Protein AF-I1CM17-F1 (afdb_monomer_lite)

Radius of gyration: 27.71 Å; chains: 1; bounding box: 41×43×79 Å

Sequence (116 aa):
MQAAGIDTTVFGPHSIRSASSTKAVQMGHKIDDVKKHAHWSLSADTFEQFYYKPAHQIHNSRDITNSIFSDSENNTTSGVDMEATKVGLGTTYNRTVAGMKTKDVVQPTPWYRKFI

Secondary structure (DSSP, 8-state):
-GGGT--TTTS-HHHHHHHHHHHHHHTT--HHHHHHHTT--TT--HIIIII---TTHHHHHHHHHHHHHTT-SS------------------------------------S-----

Organism: Rhizopus delemar (strain RA 99-880 / ATCC MYA-4621 / FGSC 9543 / NRRL 43880) (NCBI:txid246409)

Foldseek 3Di:
DVVVVDDCVPQPPQNVQLVVLLVCVVVPDDNVVSCVVVVHDPPDCCCVPRRNDHPCVVVVVVVVVCVVCVPPPPDDDDDDDDDDDDDDDDDDDDDPDPDPPPDPDPDPDPPDDDDD

Structure (mmCIF, N/CA/C/O backbone):
data_AF-I1CM17-F1
#
_entry.id   AF-I1CM17-F1
#
loop_
_atom_site.group_PDB
_atom_site.id
_atom_site.type_symbol
_atom_site.label_atom_id
_atom_site.label_alt_id
_atom_site.label_comp_id
_atom_site.label_asym_id
_atom_site.label_entity_id
_atom_site.label_seq_id
_atom_site.pdbx_PDB_ins_code
_atom_site.Cartn_x
_atom_site.Cartn_y
_atom_site.Cartn_z
_atom_site.occupancy
_atom_site.B_iso_or_equiv
_atom_site.auth_seq_id
_atom_site.auth_comp_id
_atom_site.auth_asym_id
_atom_site.auth_atom_id
_atom_site.pdbx_PDB_model_num
ATOM 1 N N . MET A 1 1 ? -15.946 -6.594 2.227 1.00 87.25 1 MET A N 1
ATOM 2 C CA . MET A 1 1 ? -15.282 -6.281 3.514 1.00 87.25 1 MET A CA 1
ATOM 3 C C . MET A 1 1 ? -16.129 -6.714 4.699 1.00 87.25 1 MET A C 1
ATOM 5 O O . MET A 1 1 ? -15.708 -7.636 5.376 1.00 87.25 1 MET A O 1
ATOM 9 N N . GLN A 1 2 ? -17.342 -6.182 4.887 1.00 91.81 2 GLN A N 1
ATOM 10 C CA . GLN A 1 2 ? -18.238 -6.628 5.973 1.00 91.81 2 GLN A CA 1
ATOM 11 C C . GLN A 1 2 ? -18.591 -8.121 5.899 1.00 91.81 2 GLN A C 1
ATOM 13 O O . GLN A 1 2 ? -18.473 -8.826 6.891 1.00 91.81 2 GLN A O 1
ATOM 18 N N . ALA A 1 3 ? -18.904 -8.637 4.704 1.00 94.12 3 ALA A N 1
ATOM 19 C CA . ALA A 1 3 ? -19.137 -10.072 4.497 1.00 94.12 3 ALA A CA 1
ATOM 20 C C . ALA A 1 3 ? -17.917 -10.961 4.830 1.00 94.12 3 ALA A C 1
ATOM 22 O O . ALA A 1 3 ? -18.071 -12.154 5.045 1.00 94.12 3 ALA A O 1
ATOM 23 N N . ALA A 1 4 ? -16.711 -10.382 4.884 1.00 92.56 4 ALA A N 1
ATOM 24 C CA . ALA A 1 4 ? -15.481 -11.061 5.295 1.00 92.56 4 ALA A CA 1
ATOM 25 C C . ALA A 1 4 ? -15.169 -10.860 6.794 1.00 92.56 4 ALA A C 1
ATOM 27 O O . ALA A 1 4 ? -14.053 -11.133 7.223 1.00 92.56 4 ALA A O 1
ATOM 28 N N . GLY A 1 5 ? -16.117 -10.332 7.579 1.00 95.94 5 GLY A N 1
ATOM 29 C CA . GLY A 1 5 ? -15.945 -10.063 9.009 1.00 95.94 5 GLY A CA 1
ATOM 30 C C . GLY A 1 5 ? -15.071 -8.847 9.331 1.00 95.94 5 GLY A C 1
ATOM 31 O O . GLY A 1 5 ? -14.660 -8.683 10.475 1.00 95.94 5 GLY A O 1
ATOM 32 N N . ILE A 1 6 ? -14.761 -7.993 8.349 1.00 92.62 6 ILE A N 1
ATOM 33 C CA . ILE A 1 6 ? -13.922 -6.808 8.569 1.00 92.62 6 ILE A CA 1
ATOM 34 C C . ILE A 1 6 ? -14.798 -5.648 9.031 1.00 92.62 6 ILE A C 1
ATOM 36 O O . ILE A 1 6 ? -15.688 -5.211 8.294 1.00 92.62 6 ILE A O 1
ATOM 40 N N . ASP A 1 7 ? -14.499 -5.125 10.220 1.00 95.69 7 ASP A N 1
ATOM 41 C CA . ASP A 1 7 ? -15.119 -3.914 10.749 1.00 95.69 7 ASP A CA 1
ATOM 42 C C . ASP A 1 7 ? -14.685 -2.692 9.930 1.00 95.69 7 ASP A C 1
ATOM 44 O O . ASP A 1 7 ? -13.570 -2.182 10.050 1.00 95.69 7 ASP A O 1
ATOM 48 N N . THR A 1 8 ? -15.584 -2.213 9.076 1.00 94.62 8 THR A N 1
ATOM 49 C CA . THR A 1 8 ? -15.340 -1.066 8.197 1.00 94.62 8 THR A CA 1
ATOM 50 C C . THR A 1 8 ? -15.386 0.279 8.919 1.00 94.62 8 THR A C 1
ATOM 52 O O . THR A 1 8 ? -15.013 1.283 8.315 1.00 94.62 8 THR A O 1
ATOM 55 N N . THR A 1 9 ? -15.849 0.324 10.173 1.00 95.00 9 THR A N 1
ATOM 56 C CA . THR A 1 9 ? -15.803 1.546 10.994 1.00 95.00 9 THR A CA 1
ATOM 57 C C . THR A 1 9 ? -14.387 1.817 11.503 1.00 95.00 9 THR A C 1
ATOM 59 O O . THR A 1 9 ? -13.984 2.971 11.621 1.00 95.00 9 THR A O 1
ATOM 62 N N . VAL A 1 10 ? -13.607 0.751 11.709 1.00 95.56 10 VAL A N 1
ATOM 63 C CA . VAL A 1 10 ? -12.195 0.802 12.111 1.00 95.56 10 VAL A CA 1
ATOM 64 C C . VAL A 1 10 ? -11.270 0.731 10.891 1.00 95.56 10 VAL A C 1
ATOM 66 O O . VAL A 1 10 ? -10.331 1.518 10.759 1.00 95.56 10 VAL A O 1
ATOM 69 N N . PHE A 1 11 ? -11.531 -0.192 9.962 1.00 94.50 11 PHE A N 1
ATOM 70 C CA . PHE A 1 11 ? -10.689 -0.435 8.789 1.00 94.50 11 PHE A CA 1
ATOM 71 C C . PHE A 1 11 ? -11.300 0.171 7.527 1.00 94.50 11 PHE A C 1
ATOM 73 O O . PHE A 1 11 ? -11.985 -0.492 6.744 1.00 94.50 11 PHE A O 1
ATOM 80 N N . GLY A 1 12 ? -11.012 1.454 7.321 1.00 95.06 12 GLY A N 1
ATOM 81 C CA . GLY A 1 12 ? -11.438 2.186 6.134 1.00 95.06 12 GLY A CA 1
ATOM 82 C C . GLY A 1 12 ? -10.668 1.819 4.852 1.00 95.06 12 GLY A C 1
ATOM 83 O O . GLY A 1 12 ? -9.714 1.032 4.877 1.00 95.06 12 GLY A O 1
ATOM 84 N N . PRO A 1 13 ? -11.027 2.440 3.712 1.00 94.75 13 PRO A N 1
ATOM 85 C CA . PRO A 1 13 ? -10.434 2.151 2.403 1.00 94.75 13 PRO A CA 1
ATOM 86 C C . PRO A 1 13 ? -8.902 2.240 2.364 1.00 94.75 13 PRO A C 1
ATOM 88 O O . PRO A 1 13 ? -8.250 1.410 1.732 1.00 94.75 13 PRO A O 1
ATOM 91 N N . HIS A 1 14 ? -8.310 3.211 3.067 1.00 93.94 14 HIS A N 1
ATOM 92 C CA . HIS A 1 14 ? -6.855 3.366 3.116 1.00 93.94 14 HIS A CA 1
ATOM 93 C C . HIS A 1 14 ? -6.172 2.205 3.842 1.00 93.94 14 HIS A C 1
ATOM 95 O O . HIS A 1 14 ? -5.206 1.666 3.312 1.00 93.94 14 HIS A O 1
ATOM 101 N N . SER A 1 15 ? -6.706 1.760 4.984 1.00 94.56 15 SER A N 1
ATOM 102 C CA . SER A 1 15 ? -6.176 0.610 5.731 1.00 94.56 15 SER A CA 1
ATOM 103 C C . SER A 1 15 ? -6.174 -0.657 4.877 1.00 94.56 15 SER A C 1
ATOM 105 O O . SER A 1 15 ? -5.199 -1.406 4.860 1.00 94.56 15 SER A O 1
ATOM 107 N N . ILE A 1 16 ? -7.245 -0.858 4.109 1.00 93.94 16 ILE A N 1
ATOM 108 C CA . ILE A 1 16 ? -7.396 -1.996 3.198 1.00 93.94 16 ILE A CA 1
ATOM 109 C C . ILE A 1 16 ? -6.379 -1.912 2.060 1.00 93.94 16 ILE A C 1
ATOM 111 O O . ILE A 1 16 ? -5.725 -2.906 1.747 1.00 93.94 16 ILE A O 1
ATOM 115 N N . ARG A 1 17 ? -6.208 -0.725 1.465 1.00 94.94 17 ARG A N 1
ATOM 116 C CA . ARG A 1 17 ? -5.205 -0.496 0.418 1.00 94.94 17 ARG A CA 1
ATOM 117 C C . ARG A 1 17 ? -3.799 -0.779 0.939 1.00 94.94 17 ARG A C 1
ATOM 119 O O . ARG A 1 17 ? -3.051 -1.487 0.273 1.00 94.94 17 ARG A O 1
ATOM 126 N N . SER A 1 18 ? -3.460 -0.300 2.137 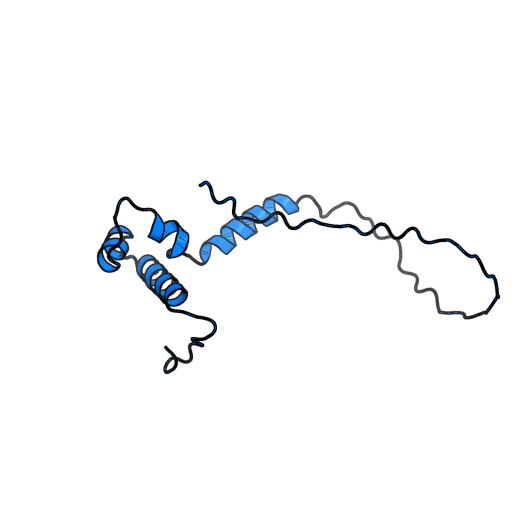1.00 95.56 18 SER A N 1
ATOM 127 C CA . SER A 1 18 ? -2.159 -0.566 2.757 1.00 95.56 18 SER A CA 1
ATOM 128 C C . SER A 1 18 ? -1.948 -2.062 3.007 1.00 95.56 18 SER A C 1
ATOM 130 O O . SER A 1 18 ? -0.902 -2.608 2.653 1.00 95.56 18 SER A O 1
ATOM 132 N N . ALA A 1 19 ? -2.954 -2.753 3.553 1.00 94.62 19 ALA A N 1
ATOM 133 C CA . ALA A 1 19 ? -2.892 -4.194 3.798 1.00 94.62 19 ALA A CA 1
ATOM 134 C C . ALA A 1 19 ? -2.717 -4.992 2.495 1.00 94.62 19 ALA A C 1
ATOM 136 O O . ALA A 1 19 ? -1.834 -5.847 2.407 1.00 94.62 19 ALA A O 1
ATOM 137 N N . SER A 1 20 ? -3.503 -4.673 1.464 1.00 95.50 20 SER A N 1
ATOM 138 C CA . SER A 1 20 ? -3.439 -5.329 0.156 1.00 95.50 20 SER A CA 1
ATOM 139 C C . SER A 1 20 ? -2.085 -5.121 -0.519 1.00 95.50 20 SER A C 1
ATOM 141 O O . SER A 1 20 ? -1.461 -6.087 -0.957 1.00 95.50 20 SER A O 1
ATOM 143 N N . SER A 1 21 ? -1.596 -3.881 -0.582 1.00 96.69 21 SER A N 1
ATOM 144 C CA . SER A 1 21 ? -0.323 -3.591 -1.243 1.00 96.69 21 SER A CA 1
ATOM 145 C C . SER A 1 21 ? 0.868 -4.170 -0.476 1.00 96.69 21 SER A C 1
ATOM 147 O O . SER A 1 21 ? 1.795 -4.696 -1.089 1.00 96.69 21 SER A O 1
ATOM 149 N N . THR A 1 22 ? 0.824 -4.154 0.860 1.00 96.12 22 THR A N 1
ATOM 150 C CA . THR A 1 22 ? 1.830 -4.834 1.691 1.00 96.12 22 THR A CA 1
ATOM 151 C C . THR A 1 22 ? 1.831 -6.334 1.417 1.00 96.12 22 THR A C 1
ATOM 153 O O . THR A 1 22 ? 2.896 -6.916 1.207 1.00 96.12 22 THR A O 1
ATOM 156 N N . LYS A 1 23 ? 0.650 -6.964 1.355 1.00 96.06 23 LYS A N 1
ATOM 157 C CA . LYS A 1 23 ? 0.541 -8.391 1.050 1.00 96.06 23 LYS A CA 1
ATOM 158 C C . LYS A 1 23 ? 1.063 -8.714 -0.350 1.00 96.06 23 LYS A C 1
ATOM 160 O O . LYS A 1 23 ? 1.749 -9.716 -0.499 1.00 96.06 23 LYS A O 1
ATOM 165 N N . ALA A 1 24 ? 0.810 -7.869 -1.350 1.00 97.12 24 ALA A N 1
ATOM 166 C CA . ALA A 1 24 ? 1.342 -8.062 -2.700 1.00 97.12 24 ALA A CA 1
ATOM 167 C C . ALA A 1 24 ? 2.881 -8.106 -2.709 1.00 97.12 24 ALA A C 1
ATOM 169 O O . ALA A 1 24 ? 3.466 -9.031 -3.271 1.00 97.12 24 ALA A O 1
ATOM 170 N N . VAL A 1 25 ? 3.540 -7.172 -2.016 1.00 96.62 25 VAL A N 1
ATOM 171 C CA . VAL A 1 25 ? 5.008 -7.181 -1.885 1.00 96.62 25 VAL A CA 1
ATOM 172 C C . VAL A 1 25 ? 5.491 -8.419 -1.122 1.00 96.62 25 VAL A C 1
ATOM 174 O O . VAL A 1 25 ? 6.445 -9.066 -1.545 1.00 96.62 25 VAL A O 1
ATOM 177 N N . GLN A 1 26 ? 4.802 -8.816 -0.046 1.00 94.81 26 GLN A N 1
ATOM 178 C CA . GLN A 1 26 ? 5.120 -10.046 0.698 1.00 94.81 26 GLN A CA 1
ATOM 179 C C . GLN A 1 26 ? 4.974 -11.325 -0.140 1.00 94.81 26 GLN A C 1
ATOM 181 O O . GLN A 1 26 ? 5.638 -12.316 0.147 1.00 94.81 26 GLN A O 1
ATOM 186 N N . MET A 1 27 ? 4.118 -11.316 -1.163 1.00 96.50 27 MET A N 1
ATOM 187 C CA . MET A 1 27 ? 3.962 -12.418 -2.121 1.00 96.50 27 MET A CA 1
ATOM 188 C C . MET A 1 27 ? 5.021 -12.389 -3.240 1.00 96.50 27 MET A C 1
ATOM 190 O O . MET A 1 27 ? 4.975 -13.222 -4.140 1.00 96.50 27 MET A O 1
ATOM 194 N N . GLY A 1 28 ? 5.976 -11.452 -3.196 1.00 96.56 28 GLY A N 1
ATOM 195 C CA . GLY A 1 28 ? 7.100 -11.368 -4.133 1.00 96.56 28 GLY A CA 1
ATOM 196 C C . GLY A 1 28 ? 6.881 -10.437 -5.326 1.00 96.56 28 GLY A C 1
ATOM 197 O O . GLY A 1 28 ? 7.744 -10.362 -6.201 1.00 96.56 28 GLY A O 1
ATOM 198 N N . HIS A 1 29 ? 5.764 -9.705 -5.385 1.00 98.12 29 HIS A N 1
ATOM 199 C CA . HIS A 1 29 ? 5.568 -8.710 -6.439 1.00 98.12 29 HIS A CA 1
ATOM 200 C C . HIS A 1 29 ? 6.50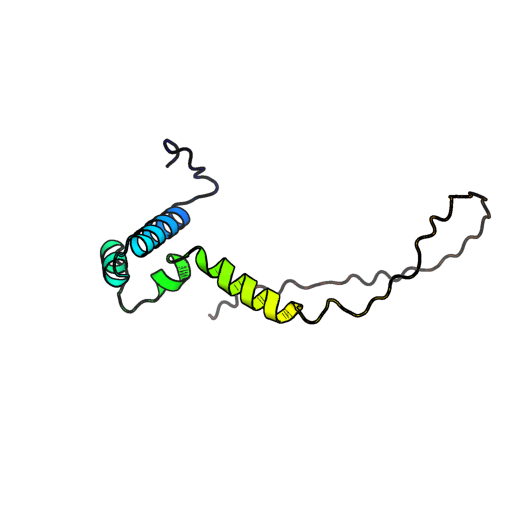5 -7.514 -6.245 1.00 98.12 29 HIS A C 1
ATOM 202 O O . HIS A 1 29 ? 6.678 -7.010 -5.132 1.00 98.12 29 HIS A O 1
ATOM 208 N N . LYS A 1 30 ? 7.089 -7.028 -7.347 1.00 97.69 30 LYS A N 1
ATOM 209 C CA . LYS A 1 30 ? 7.958 -5.849 -7.320 1.00 97.69 30 LYS A CA 1
ATOM 210 C C . LYS A 1 30 ? 7.153 -4.616 -6.924 1.00 97.69 30 LYS A C 1
ATOM 212 O O . LYS A 1 30 ? 6.024 -4.429 -7.375 1.00 97.69 30 LYS A O 1
ATOM 217 N N . ILE A 1 31 ? 7.775 -3.741 -6.139 1.00 96.56 31 ILE A N 1
ATOM 218 C CA . ILE A 1 31 ? 7.170 -2.478 -5.697 1.00 96.56 31 ILE A CA 1
ATOM 219 C C . ILE A 1 31 ? 6.697 -1.641 -6.891 1.00 96.56 31 ILE A C 1
ATOM 221 O O . ILE A 1 31 ? 5.580 -1.134 -6.865 1.00 96.56 31 ILE A O 1
ATOM 225 N N . ASP A 1 32 ? 7.487 -1.563 -7.962 1.00 97.94 32 ASP A N 1
ATOM 226 C CA . ASP A 1 32 ? 7.117 -0.820 -9.172 1.00 97.94 32 ASP A CA 1
ATOM 227 C C . ASP A 1 32 ? 5.841 -1.352 -9.830 1.00 97.94 32 ASP A C 1
ATOM 229 O O . ASP A 1 32 ? 5.026 -0.573 -10.321 1.00 97.94 32 ASP A O 1
ATOM 233 N N . ASP A 1 33 ? 5.636 -2.670 -9.820 1.00 98.19 33 ASP A N 1
ATOM 234 C CA . ASP A 1 33 ? 4.442 -3.289 -10.396 1.00 98.19 33 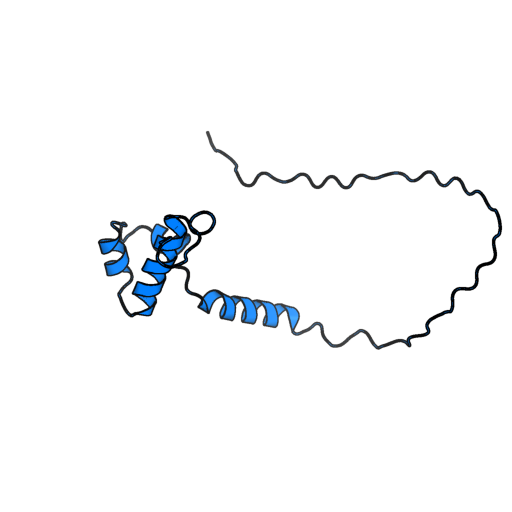ASP A CA 1
ATOM 235 C C . ASP A 1 33 ? 3.217 -3.026 -9.512 1.00 98.19 33 ASP A C 1
ATOM 237 O O . ASP A 1 33 ? 2.142 -2.701 -10.019 1.00 98.19 33 ASP A O 1
ATOM 241 N N . VAL A 1 34 ? 3.392 -3.054 -8.185 1.00 97.69 34 VAL A N 1
ATOM 242 C CA . VAL A 1 34 ? 2.353 -2.659 -7.218 1.00 97.69 34 VAL A CA 1
ATOM 243 C C . VAL A 1 34 ? 1.999 -1.174 -7.369 1.00 97.69 34 VAL A C 1
ATOM 245 O O . VAL A 1 34 ? 0.816 -0.825 -7.375 1.00 97.69 34 VAL A O 1
ATOM 248 N N . LYS A 1 35 ? 2.994 -0.295 -7.552 1.00 97.69 35 LYS A N 1
ATOM 249 C CA . LYS A 1 35 ? 2.788 1.137 -7.815 1.00 97.69 35 LYS A CA 1
ATOM 250 C C . LYS A 1 35 ? 2.028 1.369 -9.114 1.00 97.69 35 LYS A C 1
ATOM 252 O O . LYS A 1 35 ? 1.028 2.084 -9.093 1.00 97.69 35 LYS A O 1
ATOM 257 N N . LYS A 1 36 ? 2.441 0.729 -10.211 1.00 97.94 36 LYS A N 1
ATOM 258 C CA . LYS A 1 36 ? 1.741 0.806 -11.504 1.00 97.94 36 LYS A CA 1
ATOM 259 C C . LYS A 1 36 ? 0.295 0.340 -11.381 1.00 97.94 36 LYS A C 1
ATOM 261 O O . LYS A 1 36 ? -0.599 1.053 -11.820 1.00 97.94 36 LYS A O 1
ATOM 266 N N . HIS A 1 37 ? 0.059 -0.802 -10.733 1.00 96.75 37 HIS A N 1
ATOM 267 C CA . HIS A 1 37 ? -1.289 -1.334 -10.522 1.00 96.75 37 HIS A CA 1
ATOM 268 C C . HIS A 1 37 ? -2.182 -0.366 -9.732 1.00 96.75 37 HIS A C 1
ATOM 270 O O . HIS A 1 37 ? -3.355 -0.191 -10.046 1.00 96.75 37 HIS A O 1
ATOM 276 N N . ALA A 1 38 ? -1.617 0.299 -8.726 1.00 94.94 38 ALA A N 1
ATOM 277 C CA . ALA A 1 38 ? -2.324 1.265 -7.896 1.00 94.94 38 ALA A CA 1
ATOM 278 C C . ALA A 1 38 ? -2.354 2.695 -8.480 1.00 94.94 38 ALA A C 1
ATOM 280 O O . ALA A 1 38 ? -2.827 3.601 -7.789 1.00 94.94 38 ALA A O 1
ATOM 281 N N . HIS A 1 39 ? -1.867 2.903 -9.709 1.00 96.19 39 HIS A N 1
ATOM 282 C CA . HIS A 1 39 ? -1.731 4.211 -10.366 1.00 96.19 39 HIS A CA 1
ATOM 283 C C . HIS A 1 39 ? -0.909 5.236 -9.562 1.00 96.19 39 HIS A C 1
ATOM 285 O O . HIS A 1 39 ? -1.208 6.432 -9.556 1.00 96.19 39 HIS A O 1
ATOM 291 N N . TRP A 1 40 ? 0.136 4.782 -8.871 1.00 95.50 40 TRP A N 1
ATOM 292 C CA . TRP A 1 40 ? 1.127 5.668 -8.266 1.00 95.50 40 TRP A CA 1
ATOM 293 C C . TRP A 1 40 ? 2.269 5.965 -9.231 1.00 95.50 40 TRP A C 1
ATOM 295 O O . TRP A 1 40 ? 2.691 5.105 -10.005 1.00 95.50 40 TRP A O 1
ATOM 305 N N . SER A 1 41 ? 2.805 7.184 -9.139 1.00 96.56 41 SER A N 1
ATOM 306 C CA . SER A 1 41 ? 4.064 7.514 -9.802 1.00 96.56 41 SER A CA 1
ATOM 307 C C . SER A 1 41 ? 5.186 6.642 -9.245 1.00 96.56 41 SER A C 1
ATOM 309 O O . SER A 1 41 ? 5.308 6.481 -8.030 1.00 96.56 41 SER A O 1
ATOM 311 N N . LEU A 1 42 ? 6.045 6.135 -10.129 1.00 96.69 42 LEU A N 1
ATOM 312 C CA . LEU A 1 42 ? 7.244 5.393 -9.736 1.00 96.69 42 LEU A CA 1
ATOM 313 C C . LEU A 1 42 ? 8.246 6.277 -8.983 1.00 96.69 42 LEU A C 1
ATOM 315 O O . LEU A 1 42 ? 8.949 5.787 -8.107 1.00 96.69 42 LEU A O 1
ATOM 319 N N . SER A 1 43 ? 8.264 7.579 -9.284 1.00 96.56 43 SER A N 1
ATOM 320 C CA . SER A 1 43 ? 9.144 8.555 -8.635 1.00 96.56 43 SER A CA 1
ATOM 321 C C . SER A 1 43 ? 8.617 9.084 -7.299 1.00 96.56 43 SER A C 1
ATOM 323 O O . SER A 1 43 ? 9.362 9.747 -6.585 1.00 96.56 43 SER A O 1
ATOM 325 N N . ALA A 1 44 ? 7.349 8.829 -6.962 1.00 94.75 44 ALA A N 1
ATOM 326 C CA . ALA A 1 44 ? 6.765 9.267 -5.699 1.00 94.75 44 ALA A CA 1
ATOM 327 C C . ALA A 1 44 ? 6.975 8.213 -4.609 1.00 94.75 44 ALA A C 1
ATOM 329 O O . ALA A 1 44 ? 6.927 7.013 -4.879 1.00 94.75 44 ALA A O 1
ATOM 330 N N . ASP A 1 45 ? 7.116 8.665 -3.370 1.00 95.56 45 ASP A N 1
ATOM 331 C CA . ASP A 1 45 ? 7.291 7.833 -2.175 1.00 95.56 45 ASP A CA 1
ATOM 332 C C . ASP A 1 45 ? 5.980 7.608 -1.394 1.00 95.56 45 ASP A C 1
ATOM 334 O O . ASP A 1 45 ? 5.966 7.041 -0.302 1.00 95.56 45 ASP A O 1
ATOM 338 N N . THR A 1 46 ? 4.841 8.038 -1.951 1.00 94.62 46 THR A N 1
ATOM 339 C CA . THR A 1 46 ? 3.519 7.920 -1.313 1.00 94.62 46 THR A CA 1
ATOM 340 C C . THR A 1 46 ? 3.189 6.476 -0.935 1.00 94.62 46 THR A C 1
ATOM 342 O O . THR A 1 46 ? 2.567 6.227 0.100 1.00 94.62 46 THR A O 1
ATOM 345 N N . PHE A 1 47 ? 3.596 5.517 -1.769 1.00 95.69 47 PHE A N 1
ATOM 346 C CA . PHE A 1 47 ? 3.410 4.100 -1.482 1.00 95.69 47 PHE A CA 1
ATOM 347 C C . PHE A 1 47 ? 4.204 3.689 -0.241 1.00 95.69 47 PHE A C 1
ATOM 349 O O . PHE A 1 47 ? 3.625 3.144 0.695 1.00 95.69 47 PHE A O 1
ATOM 356 N N . GLU A 1 48 ? 5.496 3.993 -0.217 1.00 95.50 48 GLU A N 1
ATOM 357 C CA . GLU A 1 48 ? 6.432 3.647 0.846 1.00 95.50 48 GLU A CA 1
ATOM 358 C C . GLU A 1 48 ? 6.030 4.274 2.182 1.00 95.50 48 GLU A C 1
ATOM 360 O O . GLU A 1 48 ? 6.050 3.594 3.206 1.00 95.50 48 GLU A O 1
ATOM 365 N N . GLN A 1 49 ? 5.611 5.542 2.176 1.00 94.50 49 GLN A N 1
ATOM 366 C CA . GLN A 1 49 ? 5.249 6.250 3.404 1.00 94.50 49 GLN A CA 1
ATOM 367 C C . GLN A 1 49 ? 3.906 5.787 3.994 1.00 94.50 49 GLN A C 1
ATOM 369 O O . GLN A 1 49 ? 3.781 5.561 5.204 1.00 94.50 49 GLN A O 1
ATOM 374 N N . PHE A 1 50 ? 2.871 5.648 3.160 1.00 94.06 50 PHE A N 1
ATOM 375 C CA . PHE A 1 50 ? 1.496 5.498 3.655 1.00 94.06 50 PHE A CA 1
ATOM 376 C C . PHE A 1 50 ? 0.926 4.087 3.494 1.00 94.06 50 PHE A C 1
ATOM 378 O O . PHE A 1 50 ? 0.085 3.667 4.298 1.00 94.06 50 PHE A O 1
ATOM 385 N N . TYR A 1 51 ? 1.379 3.336 2.492 1.00 95.44 51 TYR A N 1
ATOM 386 C CA . TYR A 1 51 ? 0.721 2.100 2.067 1.00 95.44 51 TYR A CA 1
ATOM 387 C C . TYR A 1 51 ? 1.570 0.839 2.241 1.00 95.44 51 TYR A C 1
ATOM 389 O O . TYR A 1 51 ? 1.007 -0.231 2.466 1.00 95.44 51 TYR A O 1
ATOM 397 N N . TYR A 1 52 ? 2.896 0.939 2.209 1.00 95.25 52 TYR A N 1
ATOM 398 C CA . TYR A 1 52 ? 3.784 -0.178 2.500 1.00 95.25 52 TYR A CA 1
ATOM 399 C C . TYR A 1 52 ? 4.081 -0.248 4.001 1.00 95.25 52 TYR A C 1
ATOM 401 O O . TYR A 1 52 ? 4.876 0.523 4.531 1.00 95.25 52 TYR A O 1
ATOM 409 N N . LYS A 1 53 ? 3.423 -1.174 4.707 1.00 91.56 53 LYS A N 1
ATOM 410 C CA . LYS A 1 53 ? 3.561 -1.352 6.162 1.00 91.56 53 LYS A CA 1
ATOM 411 C C . LYS A 1 53 ? 3.895 -2.808 6.509 1.00 91.56 53 LYS A C 1
ATOM 413 O O . LYS A 1 53 ? 3.033 -3.526 7.017 1.00 91.56 53 LYS A O 1
ATOM 418 N N . PRO A 1 54 ? 5.121 -3.289 6.219 1.00 88.88 54 PRO A N 1
ATOM 419 C CA . PRO A 1 54 ? 5.510 -4.654 6.547 1.00 88.88 54 PRO A CA 1
ATOM 420 C C . PRO A 1 54 ? 5.581 -4.847 8.068 1.00 88.88 54 PRO A C 1
ATOM 422 O O . PRO A 1 54 ? 6.202 -4.058 8.777 1.00 88.88 54 PRO A O 1
ATOM 425 N N . ALA A 1 55 ? 5.012 -5.949 8.562 1.00 78.81 55 ALA A N 1
ATOM 426 C CA . ALA A 1 55 ? 4.986 -6.273 9.993 1.00 78.81 55 ALA A CA 1
ATOM 427 C C . ALA A 1 55 ? 6.388 -6.370 10.637 1.00 78.81 55 ALA A C 1
ATOM 429 O O . ALA A 1 55 ? 6.531 -6.169 11.840 1.00 78.81 55 ALA A O 1
ATOM 430 N N . HIS A 1 56 ? 7.435 -6.625 9.840 1.00 66.00 56 HIS A N 1
ATOM 431 C CA . HIS A 1 56 ? 8.807 -6.778 10.335 1.00 66.00 56 HIS A CA 1
ATOM 432 C C . HIS A 1 56 ? 9.387 -5.505 10.980 1.00 66.00 56 HIS A C 1
ATOM 434 O O . HIS A 1 56 ? 10.343 -5.612 11.742 1.00 66.00 56 HIS A O 1
ATOM 440 N N . GLN A 1 57 ? 8.807 -4.317 10.745 1.00 60.88 57 GLN A N 1
ATOM 441 C CA . GLN A 1 57 ? 9.270 -3.091 11.411 1.00 60.88 57 GLN A CA 1
ATOM 442 C C . GLN A 1 57 ? 9.209 -3.193 12.943 1.00 60.88 57 GLN A C 1
ATOM 444 O O . GLN A 1 57 ? 10.019 -2.571 13.625 1.00 60.88 57 GLN A O 1
ATOM 449 N N . ILE A 1 58 ? 8.309 -4.023 13.484 1.00 60.66 58 ILE A N 1
ATOM 450 C CA . ILE A 1 58 ? 8.200 -4.259 14.928 1.00 60.66 58 ILE A CA 1
ATOM 451 C C . ILE A 1 58 ? 9.432 -4.997 15.466 1.00 60.66 58 ILE A C 1
ATOM 453 O O . ILE A 1 58 ? 9.878 -4.680 16.563 1.00 60.66 58 ILE A O 1
ATOM 457 N N . HIS A 1 59 ? 10.015 -5.934 14.707 1.00 62.19 59 HIS A N 1
ATOM 458 C CA . HIS A 1 59 ? 11.227 -6.643 15.133 1.00 62.19 59 HIS A CA 1
ATOM 459 C C . HIS A 1 59 ? 12.403 -5.675 15.237 1.00 62.19 59 HIS A C 1
ATOM 461 O O . HIS A 1 59 ? 12.960 -5.537 16.317 1.00 62.19 59 HIS A O 1
ATOM 467 N N . ASN A 1 60 ? 12.677 -4.906 14.180 1.00 72.94 60 ASN A N 1
ATOM 468 C CA . ASN A 1 60 ? 13.773 -3.935 14.194 1.00 72.94 60 ASN A CA 1
ATOM 469 C C . ASN A 1 60 ? 13.558 -2.857 15.264 1.00 72.94 60 ASN A C 1
ATOM 471 O O . ASN A 1 60 ? 14.497 -2.482 15.954 1.00 72.94 60 ASN A O 1
ATOM 475 N N . SER A 1 61 ? 12.321 -2.369 15.431 1.00 73.81 61 SER A N 1
ATOM 476 C CA . SER A 1 61 ? 12.001 -1.406 16.489 1.00 73.81 61 SER A CA 1
ATOM 477 C C . SER A 1 61 ? 12.249 -1.999 17.870 1.00 73.81 61 SER A C 1
ATOM 479 O O . SER A 1 61 ? 12.828 -1.326 18.713 1.00 73.81 61 SER A O 1
ATOM 481 N N . ARG A 1 62 ? 11.826 -3.245 18.106 1.00 77.81 62 ARG A N 1
ATOM 482 C CA . ARG A 1 62 ? 12.045 -3.940 19.375 1.00 77.81 62 ARG A CA 1
ATOM 483 C C . ARG A 1 62 ? 13.528 -4.189 19.625 1.00 77.81 62 ARG A C 1
ATOM 485 O O . ARG A 1 62 ? 13.971 -3.993 20.746 1.00 77.81 62 ARG A O 1
ATOM 492 N N . ASP A 1 63 ? 14.288 -4.562 18.604 1.00 82.38 63 ASP A N 1
ATOM 493 C CA . ASP A 1 63 ? 15.732 -4.786 18.707 1.00 82.38 63 ASP A CA 1
ATOM 494 C C . ASP A 1 63 ? 16.468 -3.475 19.035 1.00 82.38 63 ASP A C 1
ATOM 496 O O . ASP A 1 63 ? 17.316 -3.452 19.925 1.00 82.38 63 ASP A O 1
ATOM 500 N N . ILE A 1 64 ? 16.075 -2.360 18.403 1.00 82.56 64 ILE A N 1
ATOM 501 C CA . ILE A 1 64 ? 16.573 -1.014 18.732 1.00 82.56 64 ILE A CA 1
ATOM 502 C C . ILE A 1 64 ? 16.217 -0.644 20.176 1.00 82.56 64 ILE A C 1
ATOM 504 O O . ILE A 1 64 ? 17.084 -0.213 20.930 1.00 82.56 64 ILE A O 1
ATOM 508 N N . THR A 1 65 ? 14.956 -0.820 20.580 1.00 84.19 65 THR A N 1
ATOM 509 C CA . THR A 1 65 ? 14.499 -0.544 21.949 1.00 84.19 65 THR A CA 1
ATOM 510 C C . THR A 1 65 ? 15.288 -1.369 22.962 1.00 84.19 65 THR A C 1
ATOM 512 O O . THR A 1 65 ? 15.834 -0.812 23.908 1.00 84.19 65 THR A O 1
ATOM 515 N N . ASN A 1 66 ? 15.418 -2.674 22.740 1.00 87.19 66 ASN A N 1
ATOM 516 C CA . ASN A 1 66 ? 16.171 -3.557 23.621 1.00 87.19 66 ASN A CA 1
ATOM 517 C C . ASN A 1 66 ? 17.639 -3.130 23.717 1.00 87.19 66 ASN A C 1
ATOM 519 O O . ASN A 1 66 ? 18.156 -3.095 24.821 1.00 87.19 66 ASN A O 1
ATOM 523 N N . SER A 1 67 ? 18.277 -2.730 22.611 1.00 85.88 67 SER A N 1
ATOM 524 C CA . SER A 1 67 ? 19.656 -2.216 22.624 1.00 85.88 67 SER A CA 1
ATOM 525 C C . SER A 1 67 ? 19.826 -0.913 23.414 1.00 85.88 67 SER A C 1
ATOM 527 O O . SER A 1 67 ? 20.929 -0.639 23.873 1.00 85.88 67 SER A O 1
ATOM 529 N N . ILE A 1 68 ? 18.783 -0.086 23.532 1.00 89.62 68 ILE A N 1
ATOM 530 C CA . ILE A 1 68 ? 18.822 1.162 24.313 1.00 89.62 68 ILE A CA 1
ATOM 531 C C . ILE A 1 68 ? 18.658 0.870 25.810 1.00 89.62 68 ILE A C 1
ATOM 533 O O . ILE A 1 68 ? 19.264 1.545 26.638 1.00 89.62 68 ILE A O 1
ATOM 537 N N . PHE A 1 69 ? 17.826 -0.115 26.159 1.00 86.88 69 PHE A N 1
ATOM 538 C CA . PHE A 1 69 ? 17.435 -0.397 27.544 1.00 86.88 69 PHE A CA 1
ATOM 539 C C . PHE A 1 69 ? 18.142 -1.611 28.171 1.00 86.88 69 PHE A C 1
ATOM 541 O O . PHE A 1 69 ? 17.935 -1.887 29.349 1.00 86.88 69 PHE A O 1
ATOM 548 N N . SER A 1 70 ? 19.000 -2.324 27.437 1.00 77.38 70 SER A N 1
ATOM 549 C CA . SER A 1 70 ? 19.704 -3.520 27.925 1.00 77.38 70 SER A CA 1
ATOM 550 C C . SER A 1 70 ? 20.733 -3.259 29.036 1.00 77.38 70 SER A C 1
ATOM 552 O O . SER A 1 70 ? 21.121 -4.201 29.719 1.00 77.38 70 SER A O 1
ATOM 554 N N . ASP A 1 71 ? 21.136 -2.004 29.270 1.00 64.88 71 ASP A N 1
ATOM 555 C CA . ASP A 1 71 ? 22.140 -1.639 30.285 1.00 64.88 71 ASP A CA 1
ATOM 556 C C . ASP A 1 71 ? 21.541 -1.251 31.659 1.00 64.88 71 ASP A C 1
ATOM 558 O O . ASP A 1 71 ? 22.283 -0.870 32.563 1.00 64.88 71 ASP A O 1
ATOM 562 N N . SER A 1 72 ? 20.212 -1.314 31.860 1.00 59.47 72 SER A N 1
ATOM 563 C CA . SER A 1 72 ? 19.573 -0.811 33.098 1.00 59.47 72 SER A CA 1
ATOM 564 C C . SER A 1 72 ? 19.267 -1.856 34.184 1.00 59.47 72 SER A C 1
ATOM 566 O O . SER A 1 72 ? 18.689 -1.504 35.212 1.00 59.47 72 SER A O 1
ATOM 568 N N . GLU A 1 73 ? 19.623 -3.130 34.002 1.00 57.28 73 GLU A N 1
ATOM 569 C CA . GLU A 1 73 ? 19.161 -4.232 34.872 1.00 57.28 73 GLU A CA 1
ATOM 570 C C . GLU A 1 73 ? 20.089 -4.614 36.048 1.00 57.28 73 GLU A C 1
ATOM 572 O O . GLU A 1 73 ? 20.023 -5.745 36.528 1.00 57.28 73 GLU A O 1
ATOM 577 N N . ASN A 1 74 ? 20.954 -3.732 36.568 1.00 59.00 74 ASN A N 1
ATOM 578 C CA . ASN A 1 74 ? 21.880 -4.158 37.635 1.00 59.00 74 ASN A CA 1
ATOM 579 C C . ASN A 1 74 ? 22.222 -3.187 38.778 1.00 59.00 74 ASN A C 1
ATOM 581 O O . ASN A 1 74 ? 23.145 -3.496 39.528 1.00 59.00 74 ASN A O 1
ATOM 585 N N . ASN A 1 75 ? 21.465 -2.112 39.054 1.00 52.19 75 ASN A N 1
ATOM 586 C CA . ASN A 1 75 ? 21.651 -1.404 40.339 1.00 52.19 75 ASN A CA 1
ATOM 587 C C . ASN A 1 75 ? 20.353 -0.886 40.986 1.00 52.19 75 ASN A C 1
ATOM 589 O O . ASN A 1 75 ? 20.114 0.313 41.077 1.00 52.19 75 ASN A O 1
ATOM 593 N N . THR A 1 76 ? 19.526 -1.776 41.531 1.00 42.84 76 THR A N 1
ATOM 594 C CA . THR A 1 76 ? 18.784 -1.470 42.769 1.00 42.84 76 THR A CA 1
ATOM 595 C C . THR A 1 76 ? 18.682 -2.752 43.582 1.00 42.84 76 THR A C 1
ATOM 597 O O . THR A 1 76 ? 17.781 -3.568 43.412 1.00 42.84 76 THR A O 1
ATOM 600 N N . THR A 1 77 ? 19.684 -2.948 44.437 1.00 39.97 77 THR A N 1
ATOM 601 C CA . THR A 1 77 ? 19.695 -3.960 45.489 1.00 39.97 77 THR A CA 1
ATOM 602 C C . THR A 1 77 ? 18.439 -3.826 46.344 1.00 39.97 77 THR A C 1
ATOM 604 O O . THR A 1 77 ? 18.172 -2.775 46.924 1.00 39.97 77 THR A O 1
ATOM 607 N N . SER A 1 78 ? 17.692 -4.926 46.398 1.00 50.56 78 SER A N 1
ATOM 608 C CA . SER A 1 78 ? 16.569 -5.196 47.292 1.00 50.56 78 SER A CA 1
ATOM 609 C C . SER A 1 78 ? 16.891 -4.833 48.746 1.00 50.56 78 SER A C 1
ATOM 611 O O . SER A 1 78 ? 17.843 -5.351 49.331 1.00 50.56 78 SER A O 1
ATOM 613 N N . GLY A 1 79 ? 16.071 -3.958 49.325 1.00 38.72 79 GLY A N 1
ATOM 614 C CA . GLY A 1 79 ? 16.015 -3.670 50.753 1.00 38.72 79 GLY A CA 1
ATOM 615 C C . GLY A 1 79 ? 14.621 -3.988 51.282 1.00 38.72 79 GLY A C 1
ATOM 616 O O . GLY A 1 79 ? 13.781 -3.103 51.330 1.00 38.72 79 GLY A O 1
ATOM 617 N N . VAL A 1 80 ? 14.419 -5.266 51.611 1.00 39.12 80 VAL A N 1
ATOM 618 C CA . VAL A 1 80 ? 13.487 -5.843 52.600 1.00 39.12 80 VAL A CA 1
ATOM 619 C C . VAL A 1 80 ? 12.086 -5.219 52.705 1.00 39.12 80 VAL A C 1
ATOM 621 O O . VAL A 1 80 ? 11.873 -4.157 53.283 1.00 39.12 80 VAL A O 1
ATOM 624 N N . ASP A 1 81 ? 11.124 -6.010 52.238 1.00 47.06 81 ASP A N 1
ATOM 625 C CA . ASP A 1 81 ? 9.699 -5.941 52.538 1.00 47.06 81 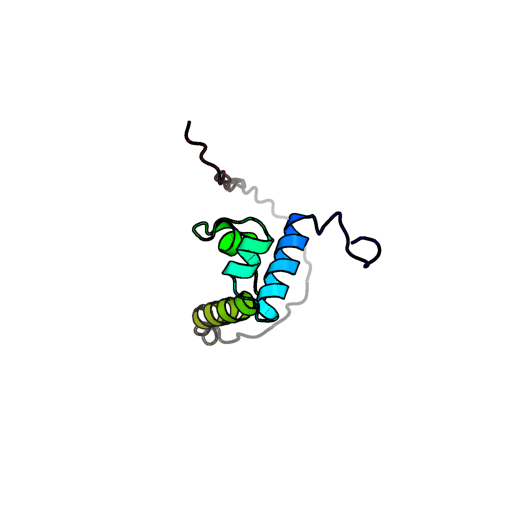ASP A CA 1
ATOM 626 C C . ASP A 1 81 ? 9.446 -6.062 54.054 1.00 47.06 81 ASP A C 1
ATOM 628 O O . ASP A 1 81 ? 9.851 -7.040 54.685 1.00 47.06 81 ASP A O 1
ATOM 632 N N . MET A 1 82 ? 8.783 -5.065 54.642 1.00 43.34 82 MET A N 1
ATOM 633 C CA . MET A 1 82 ? 8.059 -5.212 55.904 1.00 43.34 82 MET A CA 1
ATOM 634 C C . MET A 1 82 ? 6.764 -4.411 55.816 1.00 43.34 82 MET A C 1
ATOM 636 O O . MET A 1 82 ? 6.729 -3.193 56.002 1.00 43.34 82 MET A O 1
ATOM 640 N N . GLU A 1 83 ? 5.692 -5.140 55.530 1.00 49.00 83 GLU A N 1
ATOM 641 C CA . GLU A 1 83 ? 4.307 -4.748 55.736 1.00 49.00 83 GLU A CA 1
ATOM 642 C C . GLU A 1 83 ? 4.119 -4.244 57.181 1.00 49.00 83 GLU A C 1
ATOM 644 O O . GLU A 1 83 ? 4.118 -5.010 58.145 1.00 49.00 83 GLU A O 1
ATOM 649 N N . ALA A 1 84 ? 3.982 -2.928 57.356 1.00 41.47 84 ALA A N 1
ATOM 650 C CA . ALA A 1 84 ? 3.622 -2.345 58.641 1.00 41.47 84 ALA A CA 1
ATOM 651 C C . ALA A 1 84 ? 2.095 -2.242 58.746 1.00 41.47 84 ALA A C 1
ATOM 653 O O . ALA A 1 84 ? 1.458 -1.343 58.192 1.00 41.47 84 ALA A O 1
ATOM 654 N N . THR A 1 85 ? 1.530 -3.197 59.481 1.00 43.47 85 THR A N 1
ATOM 655 C CA . THR A 1 85 ? 0.152 -3.274 59.971 1.00 43.47 85 THR A CA 1
ATOM 656 C C . THR A 1 85 ? -0.432 -1.911 60.358 1.00 43.47 85 THR A C 1
ATOM 658 O O . THR A 1 85 ? 0.098 -1.189 61.203 1.00 43.47 85 THR A O 1
ATOM 661 N N . LYS A 1 86 ? -1.595 -1.600 59.776 1.00 37.72 86 LYS A N 1
ATOM 662 C CA . LYS A 1 86 ? -2.466 -0.468 60.117 1.00 37.72 86 LYS A CA 1
ATOM 663 C C . LYS A 1 86 ? -2.792 -0.459 61.617 1.00 37.72 86 LYS A C 1
ATOM 665 O O . LYS A 1 86 ? -3.608 -1.254 62.076 1.00 37.72 86 LYS A O 1
ATOM 670 N N . VAL A 1 87 ? -2.245 0.507 62.352 1.00 37.06 87 VAL A N 1
ATOM 671 C CA . VAL A 1 87 ? -2.717 0.882 63.693 1.00 37.06 87 VAL A CA 1
ATOM 672 C C . VAL A 1 87 ? -3.267 2.302 63.620 1.00 37.06 87 VAL A C 1
ATOM 674 O O . VAL A 1 87 ? -2.538 3.260 63.379 1.00 37.06 87 VAL A O 1
ATOM 677 N N . GLY A 1 88 ? -4.585 2.429 63.776 1.00 46.97 88 GLY A N 1
ATOM 678 C CA . GLY A 1 88 ? -5.256 3.716 63.903 1.00 46.97 88 GLY A CA 1
ATOM 679 C C . GLY A 1 88 ? -5.188 4.218 65.340 1.00 46.97 88 GLY A C 1
ATOM 680 O O . GLY A 1 88 ? -5.685 3.554 66.243 1.00 46.97 88 GLY A O 1
ATOM 681 N N . LEU A 1 89 ? -4.643 5.416 65.534 1.00 36.09 89 LEU A N 1
ATOM 682 C CA . LEU A 1 89 ? -4.913 6.249 66.701 1.00 36.09 89 LEU A CA 1
ATOM 683 C C . LEU A 1 89 ? -5.054 7.695 66.223 1.00 36.09 89 LEU A C 1
ATOM 685 O O . LEU A 1 89 ? -4.149 8.249 65.605 1.00 36.09 89 LEU A O 1
ATOM 689 N N . GLY A 1 90 ? -6.225 8.280 66.466 1.00 40.78 90 GLY A N 1
ATOM 690 C CA . GLY A 1 90 ? -6.502 9.670 66.140 1.00 40.78 90 GLY A CA 1
ATOM 691 C C . GLY A 1 90 ? -5.742 10.618 67.060 1.00 40.78 90 GLY A C 1
ATOM 692 O O . GLY A 1 90 ? -5.776 10.460 68.277 1.00 40.78 90 GLY A O 1
ATOM 693 N N . THR A 1 91 ? -5.125 11.641 66.477 1.00 38.22 91 THR A N 1
ATOM 694 C CA . THR A 1 91 ? -4.790 12.884 67.173 1.00 38.22 91 THR A CA 1
ATOM 695 C C . THR A 1 91 ? -5.054 14.068 66.246 1.00 38.22 91 THR A C 1
ATOM 697 O O . THR A 1 91 ? -4.607 14.137 65.103 1.00 38.22 91 THR A O 1
ATOM 700 N N . THR A 1 92 ? -5.875 14.984 66.744 1.00 42.72 92 THR A N 1
ATOM 701 C CA . THR A 1 92 ? -6.288 16.224 66.094 1.00 42.72 92 THR A CA 1
ATOM 702 C C . THR A 1 92 ? -5.100 17.183 66.028 1.00 42.72 92 THR A C 1
ATOM 704 O O . THR A 1 92 ? -4.608 17.619 67.066 1.00 42.72 92 THR A O 1
ATOM 707 N N . TYR A 1 93 ? -4.659 17.562 64.828 1.00 33.22 93 TYR A N 1
ATOM 708 C CA . TYR A 1 93 ? -3.812 18.741 64.640 1.00 33.22 93 TYR A CA 1
ATOM 709 C C . TYR A 1 93 ? -4.094 19.389 63.284 1.00 33.22 93 TYR A C 1
ATOM 711 O O . TYR A 1 93 ? -3.799 18.839 62.224 1.00 33.22 93 TYR A O 1
ATOM 719 N N . ASN A 1 94 ? -4.683 20.582 63.331 1.00 46.88 94 ASN A N 1
ATOM 720 C CA . ASN A 1 94 ? -4.970 21.388 62.156 1.00 46.88 94 ASN A CA 1
ATOM 721 C C . ASN A 1 94 ?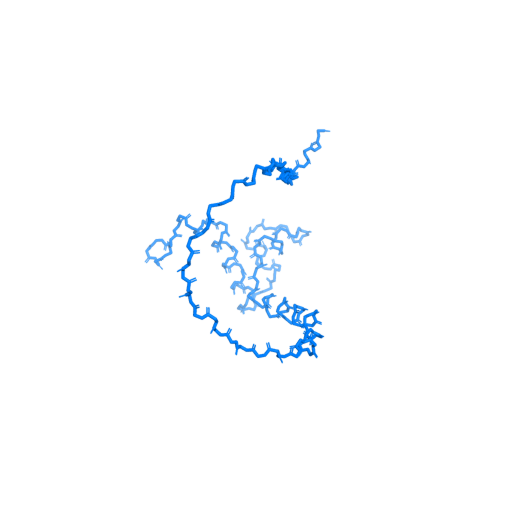 -3.692 22.125 61.757 1.00 46.88 94 ASN A C 1
ATOM 723 O O . ASN A 1 94 ? -3.315 23.104 62.403 1.00 46.88 94 ASN A O 1
ATOM 727 N N . ARG A 1 95 ? -3.042 21.692 60.673 1.00 36.88 95 ARG A N 1
ATOM 728 C CA . ARG A 1 95 ? -2.049 22.521 59.987 1.00 36.88 95 ARG A CA 1
ATOM 729 C C . ARG A 1 95 ? -2.630 23.003 58.671 1.00 36.88 95 ARG A C 1
ATOM 731 O O . ARG A 1 95 ? -2.695 22.263 57.695 1.00 36.88 95 ARG A O 1
ATOM 738 N N . THR A 1 96 ? -3.034 24.265 58.648 1.00 46.25 96 THR A N 1
ATOM 739 C CA . THR A 1 96 ? -3.312 24.990 57.411 1.00 46.25 96 THR A CA 1
ATOM 740 C C . THR A 1 96 ? -1.991 25.153 56.666 1.00 46.25 96 THR A C 1
ATOM 742 O O . THR A 1 96 ? -1.177 26.007 57.007 1.00 46.25 96 THR A O 1
ATOM 745 N N . VAL A 1 97 ? -1.745 24.302 55.673 1.00 42.19 97 VAL A N 1
ATOM 746 C CA . VAL A 1 97 ? -0.692 24.515 54.678 1.00 42.19 97 VAL A CA 1
ATOM 747 C C . VAL A 1 97 ? -1.401 24.924 53.397 1.00 42.19 97 VAL A C 1
ATOM 749 O O . VAL A 1 97 ? -2.120 24.133 52.790 1.00 42.19 97 VAL A O 1
ATOM 752 N N . ALA A 1 98 ? -1.257 26.194 53.024 1.00 44.53 98 ALA A N 1
ATOM 753 C CA . ALA A 1 98 ? -1.753 26.715 51.762 1.00 44.53 98 ALA A CA 1
ATOM 754 C C . ALA A 1 98 ? -1.023 26.001 50.615 1.00 44.53 98 ALA A C 1
ATOM 756 O O . ALA A 1 98 ? 0.132 26.293 50.316 1.00 44.53 98 ALA A O 1
ATOM 757 N N . GLY A 1 99 ? -1.690 25.032 49.991 1.00 36.84 99 GLY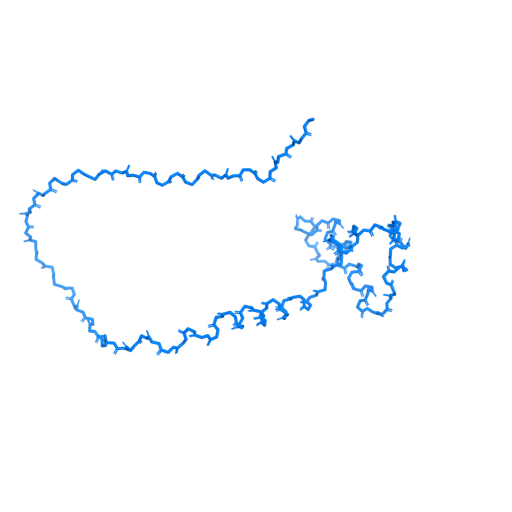 A N 1
ATOM 758 C CA . GLY A 1 99 ? -1.199 24.408 48.772 1.00 36.84 99 GLY A CA 1
ATOM 759 C C . GLY A 1 99 ? -1.236 25.421 47.634 1.00 36.84 99 GLY A C 1
ATOM 760 O O . GLY A 1 99 ? -2.303 25.692 47.080 1.00 36.84 99 GLY A O 1
ATOM 761 N N . MET A 1 100 ? -0.080 25.973 47.262 1.00 41.69 100 MET A N 1
ATOM 762 C CA . MET A 1 100 ? 0.101 26.563 45.938 1.00 41.69 100 MET A CA 1
ATOM 763 C C . MET A 1 100 ? -0.166 25.463 44.911 1.00 41.69 100 MET A C 1
ATOM 765 O O . MET A 1 100 ? 0.641 24.557 44.728 1.00 41.69 100 MET A O 1
ATOM 769 N N . LYS A 1 101 ? -1.321 25.522 44.246 1.00 43.50 101 LYS A N 1
ATOM 770 C CA . LYS A 1 101 ? -1.560 24.732 43.040 1.00 43.50 101 LYS A CA 1
ATOM 771 C C . LYS A 1 101 ? -0.779 25.383 41.907 1.00 43.50 101 LYS A C 1
ATOM 773 O O . LYS A 1 101 ? -1.289 26.287 41.248 1.00 43.50 101 LYS A O 1
ATOM 778 N N . THR A 1 102 ? 0.443 24.930 41.664 1.00 49.47 102 THR A N 1
ATOM 779 C CA . THR A 1 102 ? 1.022 25.080 40.332 1.00 49.47 102 THR A CA 1
ATOM 780 C C . THR A 1 102 ? 0.249 24.137 39.415 1.00 49.47 102 THR A C 1
ATOM 782 O O . THR A 1 102 ? 0.225 22.924 39.604 1.00 49.47 102 THR A O 1
ATOM 785 N N . LYS A 1 103 ? -0.493 24.708 38.465 1.00 47.69 103 LYS A N 1
ATOM 786 C CA . LYS A 1 103 ? -1.025 23.930 37.349 1.00 47.69 103 LYS A CA 1
ATOM 787 C C . LYS A 1 103 ? 0.147 23.712 36.404 1.00 47.69 103 LYS A C 1
ATOM 789 O O . LYS A 1 103 ? 0.674 24.691 35.883 1.00 47.69 103 LYS A O 1
ATOM 794 N N . ASP A 1 104 ? 0.550 22.465 36.204 1.00 44.50 104 ASP A N 1
ATOM 795 C CA . ASP A 1 104 ? 1.367 22.134 35.046 1.00 44.50 104 ASP A CA 1
ATOM 796 C C . ASP A 1 104 ? 0.472 22.297 33.813 1.00 44.50 104 ASP A C 1
ATOM 798 O O . ASP A 1 104 ? -0.499 21.562 33.614 1.00 44.50 104 ASP A O 1
ATOM 802 N N . VAL A 1 105 ? 0.711 23.367 33.062 1.00 50.44 105 VAL A N 1
ATOM 803 C CA . VAL A 1 105 ? 0.058 23.598 31.781 1.00 50.44 105 VAL A CA 1
ATOM 804 C C . VAL A 1 105 ? 1.037 23.118 30.724 1.00 50.44 105 VAL A C 1
ATOM 806 O O . VAL A 1 105 ? 1.824 23.900 30.193 1.00 50.44 105 VAL A O 1
ATOM 809 N N . VAL A 1 106 ? 0.961 21.834 30.380 1.00 52.09 106 VAL A N 1
ATOM 810 C CA . VAL A 1 106 ? 1.511 21.363 29.111 1.00 52.09 106 VAL A CA 1
ATOM 811 C C . VAL A 1 106 ? 0.637 21.961 28.015 1.00 52.09 106 VAL A C 1
ATOM 813 O O . VAL A 1 106 ? -0.494 21.536 27.787 1.00 52.09 106 VAL A O 1
ATOM 816 N N . GLN A 1 107 ? 1.147 23.003 27.365 1.00 52.38 107 GLN A N 1
ATOM 817 C CA . GLN A 1 107 ? 0.575 23.508 26.124 1.00 52.38 107 GLN A CA 1
ATOM 818 C C . GLN A 1 107 ? 0.755 22.408 25.064 1.00 52.38 107 GLN A C 1
ATOM 820 O O . GLN A 1 107 ? 1.901 22.066 24.763 1.00 52.38 107 GLN A O 1
ATOM 825 N N . PRO A 1 108 ? -0.313 21.833 24.481 1.00 48.94 108 PRO A N 1
ATOM 826 C CA . PRO A 1 108 ? -0.142 20.984 23.315 1.00 48.94 108 PRO A CA 1
ATOM 827 C C . PRO A 1 108 ? 0.371 21.869 22.179 1.00 48.94 108 PRO A C 1
ATOM 829 O O . PRO A 1 108 ? -0.335 22.755 21.698 1.00 48.94 108 PRO A O 1
ATOM 832 N N . THR A 1 109 ? 1.613 21.652 21.758 1.00 57.56 109 THR A N 1
ATOM 833 C CA . THR A 1 109 ? 2.123 22.219 20.513 1.00 57.56 109 THR A CA 1
ATOM 834 C C . THR A 1 109 ? 1.296 21.641 19.363 1.00 57.56 109 THR A C 1
ATOM 836 O O . THR A 1 109 ? 1.265 20.421 19.186 1.00 57.56 109 THR A O 1
ATOM 839 N N . PRO A 1 110 ? 0.586 22.464 18.572 1.00 51.84 110 PRO A N 1
ATOM 840 C CA . PRO A 1 110 ? -0.150 21.957 17.427 1.00 51.84 110 PRO A CA 1
ATOM 841 C C . PRO A 1 110 ? 0.858 21.487 16.381 1.00 51.84 110 PRO A C 1
ATOM 843 O O . PRO A 1 110 ? 1.640 22.281 15.856 1.00 51.84 110 PRO A O 1
ATOM 846 N N . TRP A 1 111 ? 0.826 20.199 16.048 1.00 48.38 111 TRP A N 1
ATOM 847 C CA . TRP A 1 111 ? 1.612 19.611 14.962 1.00 48.38 111 TRP A CA 1
ATOM 848 C C . TRP A 1 111 ? 1.031 19.982 13.596 1.00 48.38 111 TRP A C 1
ATOM 850 O O . TRP A 1 111 ? 0.799 19.112 12.776 1.00 48.38 111 TRP A O 1
ATOM 860 N N . TYR A 1 112 ? 0.755 21.259 13.344 1.00 55.56 112 TYR A N 1
ATOM 861 C CA . TYR A 1 112 ? 0.460 21.765 12.007 1.00 55.56 112 TYR A CA 1
ATOM 862 C C . TYR A 1 112 ? 0.772 23.259 11.954 1.00 55.56 112 TYR A C 1
ATOM 864 O O . TYR A 1 112 ? 0.004 24.097 12.427 1.00 55.56 112 TYR A O 1
ATOM 872 N N . ARG A 1 113 ? 1.905 23.601 11.335 1.00 47.28 113 ARG A N 1
ATOM 873 C CA . ARG A 1 113 ? 2.204 24.970 10.913 1.00 47.28 113 ARG A CA 1
ATOM 874 C C . ARG A 1 113 ? 1.800 25.087 9.446 1.00 47.28 113 ARG A C 1
ATOM 876 O O . ARG A 1 113 ? 2.478 24.567 8.566 1.00 47.28 113 ARG A O 1
ATOM 883 N N . LYS A 1 114 ? 0.650 25.710 9.193 1.00 42.06 114 LYS A N 1
ATOM 884 C CA . LYS A 1 114 ? 0.205 26.058 7.841 1.00 42.06 114 LYS A CA 1
ATOM 885 C C . LYS A 1 114 ? 1.024 27.274 7.406 1.00 42.06 114 LYS A C 1
ATOM 887 O O . LYS A 1 114 ? 0.860 28.347 7.979 1.00 42.06 114 LYS A O 1
ATOM 892 N N . PHE A 1 115 ? 1.944 27.093 6.465 1.00 47.69 115 PHE A N 1
ATOM 893 C CA . PHE A 1 115 ? 2.534 28.222 5.753 1.00 47.69 115 PHE A CA 1
ATOM 894 C C . PHE A 1 115 ? 1.467 28.746 4.786 1.00 47.69 115 PHE A C 1
ATOM 896 O O . PHE A 1 115 ? 0.904 27.964 4.017 1.00 47.69 115 PHE A O 1
ATOM 903 N N . ILE A 1 116 ? 1.124 30.027 4.926 1.00 57.41 116 ILE A N 1
ATOM 904 C CA . ILE A 1 116 ? 0.411 30.805 3.905 1.00 57.41 116 ILE A CA 1
ATOM 905 C C . ILE A 1 116 ? 1.476 31.382 2.981 1.00 57.41 116 ILE A C 1
ATOM 907 O O . ILE A 1 116 ? 2.499 31.853 3.533 1.00 57.41 116 ILE A O 1
#

pLDDT: mean 73.33, std 23.41, range [33.22, 98.19]